Protein AF-A0A8J2KV82-F1 (afdb_monomer_lite)

InterPro domains:
  IPR000734 Triacylglycerol lipase family [PTHR11610] (2-108)
  IPR013818 Lipase [PF00151] (1-108)

Structure (mmCIF, N/CA/C/O backbone):
data_AF-A0A8J2KV82-F1
#
_entry.id   AF-A0A8J2KV82-F1
#
loop_
_atom_site.group_PDB
_atom_site.id
_atom_site.type_symbol
_atom_site.label_atom_id
_atom_site.label_alt_id
_atom_site.label_comp_id
_atom_site.label_asym_id
_atom_site.label_entity_id
_atom_site.label_seq_id
_atom_site.pdbx_PDB_ins_code
_atom_site.Cartn_x
_atom_site.Cartn_y
_atom_site.Cartn_z
_atom_site.occupancy
_atom_site.B_iso_or_equiv
_atom_site.auth_seq_id
_atom_site.auth_comp_id
_atom_site.auth_asym_id
_atom_site.auth_atom_id
_atom_site.pdbx_PDB_model_num
ATOM 1 N N . MET A 1 1 ? -17.514 -10.510 8.728 1.00 88.81 1 MET A N 1
ATOM 2 C CA . MET A 1 1 ? -16.143 -11.052 8.868 1.00 88.81 1 MET A CA 1
ATOM 3 C C . MET A 1 1 ? -15.506 -10.592 10.175 1.00 88.81 1 MET A C 1
ATOM 5 O O . MET A 1 1 ? -15.980 -9.619 10.749 1.00 88.81 1 MET A O 1
ATOM 9 N N . GLY A 1 2 ? -14.481 -11.302 10.666 1.00 98.06 2 GLY A N 1
ATOM 10 C CA . GLY A 1 2 ? -13.738 -10.934 11.881 1.00 98.06 2 GLY A CA 1
ATOM 11 C C . GLY A 1 2 ? -12.662 -9.878 11.619 1.00 98.06 2 GLY A C 1
ATOM 12 O O . GLY A 1 2 ? -12.791 -8.758 12.097 1.00 98.06 2 GLY A O 1
ATOM 13 N N . ARG A 1 3 ? -11.645 -10.224 10.825 1.00 98.50 3 ARG A N 1
ATOM 14 C CA . ARG A 1 3 ? -10.556 -9.331 10.411 1.00 98.50 3 ARG A CA 1
ATOM 15 C C . ARG A 1 3 ? -10.298 -9.475 8.911 1.00 98.50 3 ARG A C 1
ATOM 17 O O . ARG A 1 3 ? -10.397 -10.595 8.411 1.00 98.50 3 ARG A O 1
ATOM 24 N N . ILE A 1 4 ? -9.950 -8.382 8.238 1.00 98.75 4 ILE A N 1
ATOM 25 C CA . ILE A 1 4 ? -9.335 -8.376 6.903 1.00 98.75 4 ILE A CA 1
ATOM 26 C C . ILE A 1 4 ? -8.000 -7.646 7.018 1.00 98.75 4 ILE A C 1
ATOM 28 O O . ILE A 1 4 ? -7.956 -6.577 7.611 1.00 98.75 4 ILE A O 1
ATOM 32 N N . THR A 1 5 ? -6.941 -8.207 6.441 1.00 98.69 5 THR A N 1
ATOM 33 C CA . THR A 1 5 ? -5.656 -7.514 6.325 1.00 98.69 5 THR A CA 1
ATOM 34 C C . THR A 1 5 ? -5.387 -7.238 4.849 1.00 98.69 5 THR A C 1
ATOM 36 O O . THR A 1 5 ? -5.359 -8.173 4.048 1.00 98.69 5 THR A O 1
ATOM 39 N N . GLY A 1 6 ? -5.236 -5.967 4.482 1.00 98.56 6 GLY A N 1
ATOM 40 C CA . GLY A 1 6 ? -4.894 -5.530 3.130 1.00 98.56 6 GLY A CA 1
ATOM 41 C C . GLY A 1 6 ? -3.383 -5.402 2.975 1.00 98.56 6 GLY A C 1
ATOM 42 O O . GLY A 1 6 ? -2.756 -4.604 3.666 1.00 98.56 6 GLY A O 1
ATOM 43 N N . LEU A 1 7 ? -2.791 -6.183 2.074 1.00 98.69 7 LEU A N 1
ATOM 44 C CA . LEU A 1 7 ? -1.360 -6.124 1.775 1.00 98.69 7 LEU A CA 1
ATOM 45 C C . LEU A 1 7 ? -1.176 -5.355 0.470 1.00 98.69 7 LEU A C 1
ATOM 47 O O . LEU A 1 7 ? -1.420 -5.905 -0.598 1.00 98.69 7 LEU A O 1
ATOM 51 N N . ASP A 1 8 ? -0.824 -4.081 0.604 1.00 98.44 8 ASP A N 1
ATOM 52 C CA . ASP A 1 8 ? -0.654 -3.091 -0.459 1.00 98.44 8 ASP A CA 1
ATOM 53 C C . ASP A 1 8 ? -1.795 -3.094 -1.501 1.00 98.44 8 ASP A C 1
ATOM 55 O O . ASP A 1 8 ? -1.580 -3.446 -2.658 1.00 98.44 8 ASP A O 1
ATOM 59 N N . PRO A 1 9 ? -3.046 -2.754 -1.114 1.00 98.25 9 PRO A N 1
ATOM 60 C CA . PRO A 1 9 ? -4.200 -2.805 -2.017 1.00 98.25 9 PRO A CA 1
ATOM 61 C C . PRO A 1 9 ? -3.957 -2.018 -3.308 1.00 98.25 9 PRO A C 1
ATOM 63 O O . PRO A 1 9 ? -3.449 -0.907 -3.249 1.00 98.25 9 PRO A O 1
ATOM 66 N N . ALA A 1 10 ? -4.330 -2.564 -4.466 1.00 96.50 10 ALA A N 1
ATOM 67 C CA . ALA A 1 10 ? -3.970 -1.982 -5.760 1.00 96.50 10 ALA A CA 1
ATOM 68 C C . ALA A 1 10 ? -4.603 -0.596 -6.013 1.00 96.50 10 ALA A C 1
ATOM 70 O O . ALA A 1 10 ? -5.810 -0.431 -5.856 1.00 96.50 10 ALA A O 1
ATOM 71 N N . GLU A 1 11 ? -3.820 0.387 -6.476 1.00 96.25 11 GLU A N 1
ATOM 72 C CA . GLU A 1 11 ? -4.317 1.707 -6.901 1.00 96.25 11 GLU A CA 1
ATOM 73 C C . GLU A 1 11 ? -5.213 1.635 -8.146 1.00 96.25 11 GLU A C 1
ATOM 75 O O . GLU A 1 11 ? -6.318 2.201 -8.117 1.00 96.25 11 GLU A O 1
ATOM 80 N N . PRO A 1 12 ? -4.783 0.985 -9.251 1.00 93.50 12 PRO A N 1
ATOM 81 C CA . PRO A 1 12 ? -5.495 1.072 -10.516 1.00 93.50 12 PRO A CA 1
ATOM 82 C C . PRO A 1 12 ? -6.929 0.568 -10.382 1.00 93.50 12 PRO A C 1
ATOM 84 O O . PRO A 1 12 ? -7.159 -0.564 -9.969 1.00 93.50 12 PRO A O 1
ATOM 87 N N . TYR A 1 13 ? -7.885 1.408 -10.783 1.00 94.44 13 TYR A N 1
ATOM 88 C CA . TYR A 1 13 ? -9.331 1.146 -10.742 1.00 94.44 13 TYR A CA 1
ATOM 89 C C . TYR A 1 13 ? -9.993 1.115 -9.354 1.00 94.44 13 TYR A C 1
ATOM 91 O O . TYR A 1 13 ? -11.212 0.963 -9.306 1.00 94.44 13 TYR A O 1
ATOM 99 N N . PHE A 1 14 ? -9.258 1.312 -8.253 1.00 97.44 14 PHE A N 1
ATOM 100 C CA . PHE A 1 14 ? -9.825 1.279 -6.895 1.00 97.44 14 PHE A CA 1
ATOM 101 C C . PHE A 1 14 ? -9.608 2.566 -6.103 1.00 97.44 14 PHE A C 1
ATOM 103 O O . PHE A 1 14 ? -10.497 2.971 -5.349 1.00 97.44 14 PHE A O 1
ATOM 110 N N . GLN A 1 15 ? -8.463 3.234 -6.261 1.00 96.56 15 GLN A N 1
ATOM 111 C CA . GLN A 1 15 ? -8.184 4.442 -5.491 1.00 96.56 15 GLN A CA 1
ATOM 112 C C . GLN A 1 15 ? -9.221 5.536 -5.770 1.00 96.56 15 GLN A C 1
ATOM 114 O O . GLN A 1 15 ? -9.572 5.814 -6.916 1.00 96.56 15 GLN A O 1
ATOM 119 N N . TYR A 1 16 ? -9.722 6.145 -4.697 1.00 96.06 16 TYR A N 1
ATOM 120 C CA . TYR A 1 16 ? -10.786 7.150 -4.682 1.00 96.06 16 TYR A CA 1
ATOM 121 C C . TYR A 1 16 ? -12.133 6.694 -5.260 1.00 96.06 16 TYR A C 1
ATOM 123 O O . TYR A 1 16 ? -13.039 7.514 -5.423 1.00 96.06 16 TYR A O 1
ATOM 131 N N . MET A 1 17 ? -12.310 5.394 -5.511 1.00 97.81 17 MET A N 1
ATOM 132 C CA . MET A 1 17 ? -13.612 4.836 -5.860 1.00 97.81 17 MET A CA 1
ATOM 133 C C . MET A 1 17 ? -14.518 4.745 -4.622 1.00 97.81 17 MET A C 1
ATOM 135 O O . MET A 1 17 ? -14.029 4.717 -3.482 1.00 97.81 17 MET A O 1
ATOM 139 N N . PRO A 1 18 ? -15.850 4.703 -4.823 1.00 97.94 18 PRO A N 1
ATOM 140 C CA . PRO A 1 18 ? -16.803 4.504 -3.737 1.00 97.94 18 PRO A CA 1
ATOM 141 C C . PRO A 1 18 ? -16.489 3.257 -2.903 1.00 97.94 18 PRO A C 1
ATOM 143 O O . PRO A 1 18 ? -16.015 2.260 -3.438 1.00 97.94 18 PRO A O 1
ATOM 146 N N . GLU A 1 19 ? -16.826 3.294 -1.614 1.00 96.88 19 GLU A N 1
ATOM 147 C CA . GLU A 1 19 ? -16.514 2.235 -0.636 1.00 96.88 19 GLU A CA 1
ATOM 148 C C . GLU A 1 19 ? -16.962 0.843 -1.102 1.00 96.88 19 GLU A C 1
ATOM 150 O O . GLU A 1 19 ? -16.212 -0.107 -0.987 1.00 96.88 19 GLU A O 1
ATOM 155 N N . HIS A 1 20 ? -18.119 0.727 -1.761 1.00 96.44 20 HIS A N 1
ATOM 156 C CA . HIS A 1 20 ? -18.622 -0.555 -2.274 1.00 96.44 20 HIS A CA 1
ATOM 157 C C . HIS A 1 20 ? -17.813 -1.173 -3.438 1.00 96.44 20 HIS A C 1
ATOM 159 O O . HIS A 1 20 ? -18.153 -2.264 -3.895 1.00 96.44 20 HIS A O 1
ATOM 165 N N . VAL A 1 21 ? -16.810 -0.471 -3.976 1.00 97.94 21 VAL A N 1
ATOM 166 C CA . VAL A 1 21 ? -15.961 -0.921 -5.098 1.00 97.94 21 VAL A CA 1
ATOM 167 C C . VAL A 1 21 ? -14.580 -1.375 -4.622 1.00 97.94 21 VAL A C 1
ATOM 169 O O . VAL A 1 21 ? -13.906 -2.117 -5.333 1.00 97.94 21 VAL A O 1
ATOM 172 N N . ARG A 1 22 ? -14.142 -0.943 -3.438 1.00 98.00 22 ARG A N 1
ATOM 173 C CA . ARG A 1 22 ? -12.783 -1.146 -2.920 1.00 98.00 22 ARG A CA 1
ATOM 174 C C . ARG A 1 22 ? -12.823 -1.732 -1.514 1.00 98.00 22 ARG A C 1
ATOM 176 O O . ARG A 1 22 ? -13.875 -1.778 -0.898 1.00 98.00 22 ARG A O 1
ATOM 183 N N . LEU A 1 23 ? -11.660 -2.126 -1.004 1.00 98.38 23 LEU A N 1
ATOM 184 C CA . LEU A 1 23 ? -11.522 -2.425 0.417 1.00 98.38 23 LEU A CA 1
ATOM 185 C C . LEU A 1 23 ? -11.818 -1.166 1.243 1.00 98.38 23 LEU A C 1
ATOM 187 O O . LEU A 1 23 ? -11.386 -0.063 0.884 1.00 98.38 23 LEU A O 1
ATOM 191 N N . ASP A 1 24 ? -12.562 -1.339 2.327 1.00 98.25 24 ASP A N 1
ATOM 192 C CA . ASP A 1 24 ? -12.985 -0.270 3.223 1.00 98.25 24 ASP A CA 1
ATOM 193 C C . ASP A 1 24 ? -13.145 -0.776 4.675 1.00 98.25 24 ASP A C 1
ATOM 195 O O . ASP A 1 24 ? -13.392 -1.970 4.885 1.00 98.25 24 ASP A O 1
ATOM 199 N N . PRO A 1 25 ? -13.058 0.087 5.713 1.00 98.44 25 PRO A N 1
ATOM 200 C CA . PRO A 1 25 ? -13.225 -0.350 7.099 1.00 98.44 25 PRO A CA 1
ATOM 201 C C . PRO A 1 25 ? -14.565 -1.045 7.370 1.00 98.44 25 PRO A C 1
ATOM 203 O O . PRO A 1 25 ? -14.654 -1.869 8.276 1.00 98.44 25 PRO A O 1
ATOM 206 N N . THR A 1 26 ? -15.608 -0.772 6.585 1.00 98.12 26 THR A N 1
ATOM 207 C CA . THR A 1 26 ? -16.924 -1.404 6.757 1.00 98.12 26 THR A CA 1
ATOM 208 C C . THR A 1 26 ? -16.968 -2.903 6.406 1.00 98.12 26 THR A C 1
ATOM 210 O O . THR A 1 26 ? -17.894 -3.598 6.837 1.00 98.12 26 THR A O 1
ATOM 213 N N . ASP A 1 27 ? -15.954 -3.447 5.721 1.00 98.44 27 ASP A N 1
ATOM 214 C CA . ASP A 1 27 ? -15.934 -4.838 5.238 1.00 98.44 27 ASP A CA 1
ATOM 215 C C . ASP A 1 27 ? -15.713 -5.893 6.346 1.00 98.44 27 ASP A C 1
ATOM 217 O O . ASP A 1 27 ? -16.065 -7.075 6.202 1.00 98.44 27 ASP A O 1
ATOM 221 N N . ALA A 1 28 ? -15.158 -5.501 7.498 1.00 98.69 28 ALA A N 1
ATOM 222 C CA . ALA A 1 28 ? -14.944 -6.390 8.642 1.00 98.69 28 ALA A CA 1
ATOM 223 C C . ALA A 1 28 ? -14.980 -5.651 9.985 1.00 98.69 28 ALA A C 1
ATOM 225 O O . ALA A 1 28 ? -14.935 -4.432 10.046 1.00 98.69 28 ALA A O 1
ATOM 226 N N . LYS A 1 29 ? -15.025 -6.396 11.102 1.00 98.75 29 LYS A N 1
ATOM 227 C CA . LYS A 1 29 ? -14.954 -5.781 12.445 1.00 98.75 29 LYS A CA 1
ATOM 228 C C . LYS A 1 29 ? -13.619 -5.077 12.710 1.00 98.75 29 LYS A C 1
ATOM 230 O O . LYS A 1 29 ? -13.547 -4.244 13.605 1.00 98.75 29 LYS A O 1
ATOM 235 N N . PHE A 1 30 ? -12.571 -5.476 11.997 1.00 98.81 30 PHE A N 1
ATOM 236 C CA . PHE A 1 30 ? -11.263 -4.846 12.026 1.00 98.81 30 PHE A CA 1
ATOM 237 C C . PHE A 1 30 ? -10.599 -5.024 10.660 1.00 98.81 30 PHE A C 1
ATOM 239 O O . PHE A 1 30 ? -10.644 -6.113 10.087 1.00 98.81 30 PHE A O 1
ATOM 246 N N . VAL A 1 31 ? -10.012 -3.953 10.143 1.00 98.88 31 VAL A N 1
ATOM 247 C CA . VAL A 1 31 ? -9.350 -3.910 8.839 1.00 98.88 31 VAL A CA 1
ATOM 248 C C . VAL A 1 31 ? -8.019 -3.214 9.050 1.00 98.88 31 VAL A C 1
ATOM 250 O O . VAL A 1 31 ? -8.010 -2.067 9.492 1.00 98.88 31 VAL A O 1
ATOM 253 N N . ASP A 1 32 ? -6.921 -3.907 8.791 1.00 98.75 32 ASP A N 1
ATOM 254 C CA . ASP A 1 32 ? -5.565 -3.380 8.904 1.00 98.75 32 ASP A CA 1
ATOM 255 C C . ASP A 1 32 ? -4.851 -3.434 7.552 1.00 98.75 32 ASP A C 1
ATOM 257 O O . ASP A 1 32 ? -4.926 -4.438 6.850 1.00 98.75 32 ASP A O 1
ATOM 261 N N . ILE A 1 33 ? -4.188 -2.347 7.163 1.00 98.88 33 ILE A N 1
ATOM 262 C CA . ILE A 1 33 ? -3.585 -2.202 5.832 1.00 98.88 33 ILE A CA 1
ATOM 263 C C . ILE A 1 33 ? -2.090 -1.946 5.958 1.00 98.88 33 ILE A C 1
ATOM 265 O O . ILE A 1 33 ? -1.662 -1.177 6.815 1.00 98.88 33 ILE A O 1
ATOM 269 N N . ILE A 1 34 ? -1.291 -2.559 5.089 1.00 98.88 34 ILE A N 1
ATOM 270 C CA . ILE A 1 34 ? 0.136 -2.268 4.942 1.00 98.88 34 ILE A CA 1
ATOM 271 C C . ILE A 1 34 ? 0.350 -1.681 3.549 1.00 98.88 34 ILE A C 1
ATOM 273 O O . ILE A 1 34 ? 0.177 -2.393 2.567 1.00 98.88 34 ILE A O 1
ATOM 277 N N . HIS A 1 35 ? 0.733 -0.410 3.470 1.00 98.69 35 HIS A N 1
ATOM 278 C CA . HIS A 1 35 ? 1.055 0.285 2.224 1.00 98.69 35 HIS A CA 1
ATOM 279 C C . HIS A 1 35 ? 2.564 0.267 2.007 1.00 98.69 35 HIS A C 1
ATOM 281 O O . HIS A 1 35 ? 3.313 0.721 2.873 1.00 98.69 35 HIS A O 1
ATOM 287 N N . THR A 1 36 ? 3.026 -0.239 0.869 1.00 98.19 36 THR A N 1
ATOM 288 C CA . THR A 1 36 ? 4.455 -0.323 0.544 1.00 98.19 36 THR A CA 1
ATOM 289 C C . THR A 1 36 ? 4.817 0.240 -0.823 1.00 98.19 36 THR A C 1
ATOM 291 O O . THR A 1 36 ? 5.989 0.578 -1.002 1.00 98.19 36 THR A O 1
ATOM 294 N N . ASP A 1 37 ? 3.851 0.414 -1.732 1.00 96.69 37 ASP A N 1
ATOM 295 C CA . ASP A 1 37 ? 4.067 0.927 -3.093 1.00 96.69 37 ASP A CA 1
ATOM 296 C C . ASP A 1 37 ? 3.086 2.043 -3.500 1.00 96.69 37 ASP A C 1
ATOM 298 O O . A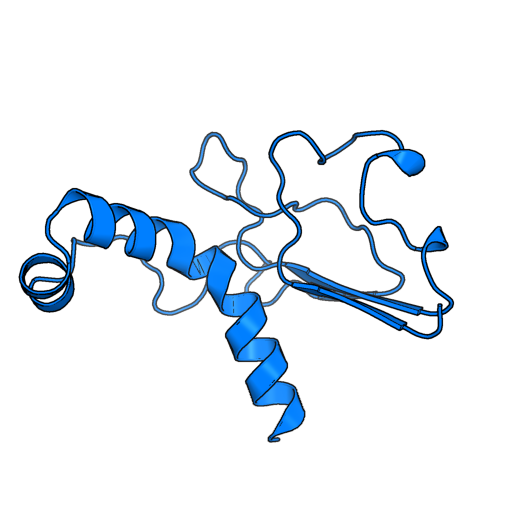SP A 1 37 ? 2.635 2.132 -4.640 1.00 96.69 37 ASP A O 1
ATOM 302 N N . GLY A 1 38 ? 2.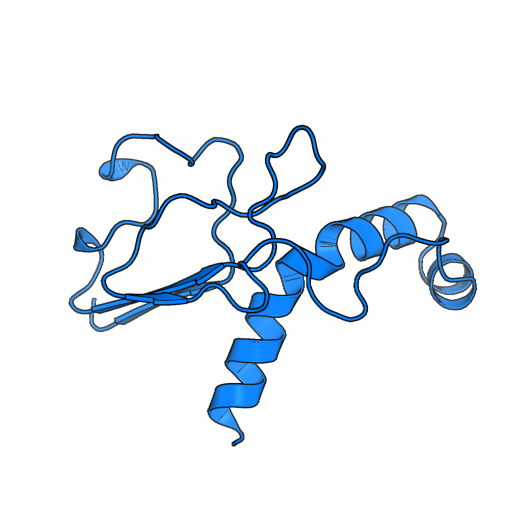765 2.934 -2.560 1.00 95.50 38 GLY A N 1
ATOM 303 C CA . GLY A 1 38 ? 1.838 4.061 -2.715 1.00 95.50 38 GLY A CA 1
ATOM 304 C C . GLY A 1 38 ? 2.378 5.258 -3.509 1.00 95.50 38 GLY A C 1
ATOM 305 O O . GLY A 1 38 ? 1.963 6.402 -3.286 1.00 95.50 38 GLY A O 1
ATOM 306 N N . ARG A 1 39 ? 3.352 5.052 -4.406 1.00 91.06 39 ARG A N 1
ATOM 307 C CA . ARG A 1 39 ? 3.627 6.042 -5.461 1.00 91.06 39 ARG A CA 1
ATOM 308 C C . ARG A 1 39 ? 2.433 6.051 -6.416 1.00 91.06 39 ARG A C 1
ATOM 310 O O . ARG A 1 39 ? 1.750 5.053 -6.561 1.00 91.06 39 ARG A O 1
ATOM 317 N N . THR A 1 40 ? 2.189 7.165 -7.101 1.00 82.25 40 THR A N 1
ATOM 318 C CA . THR A 1 40 ? 1.136 7.176 -8.130 1.00 82.25 40 THR A CA 1
ATOM 319 C C . THR A 1 40 ? 1.455 6.148 -9.214 1.00 82.25 40 THR A C 1
ATOM 321 O O . THR A 1 40 ? 2.622 6.030 -9.591 1.00 82.25 40 THR A O 1
ATOM 324 N N . PHE A 1 41 ? 0.444 5.542 -9.825 1.00 76.44 41 PHE A N 1
ATOM 325 C CA . PHE A 1 41 ? 0.597 4.614 -10.947 1.00 76.44 41 PHE A CA 1
ATOM 326 C C . PHE A 1 41 ? 1.424 5.182 -12.111 1.00 76.44 41 PHE A C 1
ATOM 328 O O . PHE A 1 41 ? 2.221 4.477 -12.7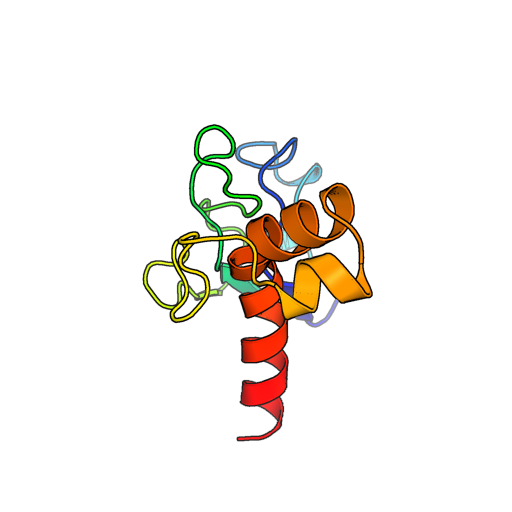25 1.00 76.44 41 PHE A O 1
ATOM 335 N N . LEU A 1 42 ? 1.328 6.493 -12.368 1.00 77.25 42 LEU A N 1
ATOM 336 C CA . LEU A 1 42 ? 2.164 7.193 -13.361 1.00 77.25 42 LEU A CA 1
ATOM 337 C C . LEU A 1 42 ? 3.669 7.175 -13.031 1.00 77.25 42 LEU A C 1
ATOM 339 O O . LEU A 1 42 ? 4.499 7.350 -13.918 1.00 77.25 42 LEU A O 1
ATOM 343 N N . LEU A 1 43 ? 4.010 6.975 -11.760 1.00 80.25 43 LEU A N 1
ATOM 344 C CA . LEU A 1 43 ? 5.360 6.827 -11.218 1.00 80.25 43 LEU A CA 1
ATOM 345 C C . LEU A 1 43 ? 5.652 5.368 -10.830 1.00 80.25 43 LEU A C 1
ATOM 347 O O . LEU A 1 43 ? 6.498 5.125 -9.972 1.00 80.25 43 LEU A O 1
ATOM 351 N N . LEU A 1 44 ? 4.963 4.419 -11.477 1.00 82.25 44 LEU A N 1
ATOM 352 C CA . LEU A 1 44 ? 5.155 2.972 -11.349 1.00 82.25 44 LEU A CA 1
ATOM 353 C C . LEU A 1 44 ? 4.805 2.377 -9.977 1.00 82.25 44 LEU A C 1
ATOM 355 O O . LEU A 1 44 ? 5.193 1.244 -9.719 1.00 82.25 44 LEU A O 1
ATOM 359 N N . GLY A 1 45 ? 4.067 3.099 -9.129 1.00 87.69 45 GLY A N 1
ATOM 360 C CA . GLY A 1 45 ? 3.485 2.502 -7.927 1.00 87.69 45 GLY A CA 1
ATOM 361 C C . GLY A 1 45 ? 2.244 1.679 -8.258 1.00 87.69 45 GLY A C 1
ATOM 362 O O . GLY A 1 45 ? 1.443 2.052 -9.117 1.00 87.69 45 GLY A O 1
ATOM 363 N N . LEU A 1 46 ? 2.093 0.530 -7.614 1.00 93.19 46 LEU A N 1
ATOM 364 C CA . LEU A 1 46 ? 0.958 -0.368 -7.807 1.00 93.19 46 LEU A CA 1
ATOM 365 C C . LEU A 1 46 ? -0.065 -0.268 -6.675 1.00 93.19 46 LEU A C 1
ATOM 367 O O . LEU A 1 46 ? -1.226 -0.614 -6.897 1.00 93.19 46 LEU A O 1
ATOM 371 N N . GLY A 1 47 ? 0.340 0.201 -5.494 1.00 96.56 47 GLY A N 1
ATOM 372 C CA . GLY A 1 47 ? -0.483 0.273 -4.290 1.00 96.56 47 GLY A CA 1
ATOM 373 C C . GLY A 1 47 ? -1.213 1.608 -4.121 1.00 96.56 47 GLY A C 1
ATOM 374 O O . GLY A 1 47 ? -0.746 2.666 -4.531 1.00 96.56 47 GLY A O 1
ATOM 375 N N . MET A 1 48 ? -2.376 1.579 -3.477 1.00 97.44 48 MET A N 1
ATOM 376 C CA . MET A 1 48 ? -3.095 2.764 -3.014 1.00 97.44 48 MET A CA 1
ATOM 377 C C . MET A 1 48 ? -2.276 3.474 -1.933 1.00 97.44 48 MET A C 1
ATOM 379 O O . MET A 1 48 ? -1.719 2.826 -1.054 1.00 97.44 48 MET A O 1
ATOM 383 N N . ILE A 1 49 ? -2.283 4.808 -1.929 1.00 97.25 49 ILE A N 1
ATOM 384 C CA . ILE A 1 49 ? -1.817 5.627 -0.793 1.00 97.25 49 ILE A CA 1
ATOM 385 C C . ILE A 1 49 ? -2.986 6.135 0.059 1.00 97.25 49 ILE A C 1
ATOM 387 O O . ILE A 1 49 ? -2.795 6.626 1.168 1.00 97.25 49 ILE A O 1
ATOM 391 N N . GLN A 1 50 ? -4.210 6.054 -0.471 1.00 97.69 50 GLN A N 1
ATOM 392 C CA . GLN A 1 50 ? -5.420 6.373 0.273 1.00 97.69 50 GLN A CA 1
ATOM 393 C C . GLN A 1 50 ? -5.602 5.389 1.448 1.00 97.69 50 GLN A C 1
ATOM 395 O O . GLN A 1 50 ? -5.630 4.181 1.201 1.00 97.69 50 GLN A O 1
ATOM 400 N N . PRO A 1 51 ? -5.847 5.884 2.679 1.00 98.19 51 PRO A N 1
ATOM 401 C CA . PRO A 1 51 ? -6.233 5.035 3.800 1.00 98.19 51 PRO A CA 1
ATOM 402 C C . PRO A 1 51 ? -7.538 4.286 3.512 1.00 98.19 51 PRO A C 1
ATOM 404 O O . PRO A 1 51 ? -8.519 4.886 3.057 1.00 98.19 51 PRO A O 1
ATOM 407 N N . CYS A 1 52 ? -7.560 2.987 3.792 1.00 98.31 52 CYS A N 1
ATOM 408 C CA . CYS A 1 52 ? -8.730 2.130 3.595 1.00 98.31 52 CYS A CA 1
ATOM 409 C C . CYS A 1 52 ? -8.951 1.113 4.728 1.00 98.31 52 CYS A C 1
ATOM 411 O O . CYS A 1 52 ? -9.803 0.232 4.606 1.00 98.31 52 CYS A O 1
ATOM 413 N N . GLY A 1 53 ? -8.222 1.247 5.839 1.00 98.50 53 GLY A N 1
ATOM 414 C CA . GLY A 1 53 ? -8.372 0.435 7.039 1.00 98.50 53 GLY A CA 1
ATOM 415 C C . GLY A 1 53 ? -8.924 1.193 8.243 1.00 98.50 53 GLY A C 1
ATOM 416 O O . GLY A 1 53 ? -9.125 2.405 8.248 1.00 98.50 53 GLY A O 1
ATOM 417 N N . HIS A 1 54 ? -9.181 0.436 9.307 1.00 98.81 54 HIS A N 1
ATOM 418 C CA . HIS A 1 54 ? -9.265 1.003 10.651 1.00 98.81 54 HIS A CA 1
ATOM 419 C C . HIS A 1 54 ? -7.879 1.452 11.134 1.00 98.81 54 HIS A C 1
ATOM 421 O O . HIS A 1 54 ? -7.773 2.369 11.947 1.00 98.81 54 HIS A O 1
ATOM 427 N N . VAL A 1 55 ? -6.832 0.762 10.667 1.00 98.62 55 VAL A N 1
ATOM 428 C CA . VAL A 1 55 ? -5.424 1.081 10.898 1.00 98.62 55 VAL A CA 1
ATOM 429 C C . VAL A 1 55 ? -4.670 0.905 9.586 1.00 98.62 55 VAL A C 1
ATOM 431 O O . VAL A 1 55 ? -4.758 -0.150 8.961 1.00 98.62 55 VAL A O 1
ATOM 434 N N . ASP A 1 56 ? -3.890 1.911 9.208 1.00 98.81 56 ASP A N 1
ATOM 435 C CA . ASP A 1 56 ? -3.100 1.915 7.981 1.00 98.81 56 ASP A CA 1
ATOM 436 C C . ASP A 1 56 ? -1.628 2.155 8.342 1.00 98.81 56 ASP A C 1
ATOM 438 O O . ASP A 1 56 ? -1.268 3.165 8.955 1.00 98.81 56 ASP A O 1
ATOM 442 N N . PHE A 1 57 ? -0.775 1.197 7.994 1.00 98.69 57 PHE A N 1
ATOM 443 C CA . PHE A 1 57 ? 0.663 1.234 8.217 1.00 98.69 57 PHE A CA 1
ATOM 444 C C . PHE A 1 57 ? 1.373 1.666 6.937 1.00 98.69 57 PHE A C 1
ATOM 446 O O . PHE A 1 57 ? 1.125 1.113 5.868 1.00 98.69 57 PHE A O 1
ATOM 453 N N . TYR A 1 58 ? 2.320 2.594 7.070 1.00 98.62 58 TYR A N 1
ATOM 454 C CA . TYR A 1 58 ? 3.126 3.111 5.960 1.00 98.62 58 TYR A CA 1
ATOM 455 C C . TYR A 1 58 ? 4.623 2.923 6.255 1.00 98.62 58 TYR A C 1
ATOM 457 O O . TYR A 1 58 ? 5.316 3.900 6.559 1.00 98.62 58 TYR A O 1
ATOM 465 N N . PRO A 1 59 ? 5.154 1.683 6.239 1.00 98.12 59 PRO A N 1
ATOM 466 C CA . PRO A 1 59 ? 6.589 1.461 6.384 1.00 98.12 59 PRO A CA 1
ATOM 467 C C . PRO A 1 59 ? 7.366 2.247 5.327 1.00 98.12 59 PRO A C 1
ATOM 469 O O . PRO A 1 59 ? 7.036 2.185 4.141 1.00 98.12 59 PRO A O 1
ATOM 472 N N . ASN A 1 60 ? 8.401 2.976 5.753 1.00 97.19 60 ASN A N 1
ATOM 473 C CA . ASN A 1 60 ? 9.244 3.780 4.858 1.00 97.19 60 ASN A CA 1
ATOM 474 C C . ASN A 1 60 ? 8.407 4.734 3.976 1.00 97.19 60 ASN A C 1
ATOM 476 O O . ASN A 1 60 ? 8.500 4.730 2.749 1.00 97.19 60 ASN A O 1
ATOM 480 N N . ASP A 1 61 ? 7.501 5.483 4.612 1.00 97.00 61 ASP A N 1
ATOM 481 C CA . ASP A 1 61 ? 6.524 6.387 3.981 1.00 97.00 61 ASP A CA 1
ATOM 482 C C . ASP A 1 61 ? 5.528 5.710 3.017 1.00 97.00 61 ASP A C 1
ATOM 484 O O . ASP A 1 61 ? 4.774 6.389 2.316 1.00 97.00 61 ASP A O 1
ATOM 488 N N . GLY A 1 62 ? 5.507 4.375 2.988 1.00 96.81 62 GLY A N 1
ATOM 489 C CA . GLY A 1 62 ? 4.593 3.550 2.204 1.00 96.81 62 GLY A CA 1
ATOM 490 C C . GLY A 1 62 ? 4.791 3.632 0.694 1.00 96.81 62 GLY A C 1
ATOM 491 O O . GLY A 1 62 ? 3.850 3.371 -0.045 1.00 96.81 62 GLY A O 1
ATOM 492 N N . LYS A 1 63 ? 5.982 4.030 0.227 1.00 94.25 63 LYS A N 1
ATOM 493 C CA . LYS A 1 63 ? 6.266 4.280 -1.201 1.00 94.25 63 LYS A CA 1
ATOM 494 C C . LYS A 1 63 ? 7.502 3.565 -1.721 1.00 94.25 63 LYS A C 1
ATOM 496 O O . LYS A 1 63 ? 7.490 3.044 -2.829 1.00 94.25 63 LYS A O 1
ATOM 501 N N . GLU A 1 64 ? 8.592 3.628 -0.964 1.00 92.81 64 GLU A N 1
ATOM 502 C CA . GLU A 1 64 ? 9.900 3.139 -1.386 1.00 92.81 64 GLU A CA 1
ATOM 503 C C . GLU A 1 64 ? 10.485 2.278 -0.290 1.00 92.81 64 GLU A C 1
ATOM 505 O O . GLU A 1 64 ? 10.782 2.748 0.807 1.00 92.81 64 GLU A O 1
ATOM 510 N N . GLN A 1 65 ? 10.637 0.998 -0.594 1.00 94.75 65 GLN A N 1
ATOM 511 C CA . GLN A 1 65 ? 11.096 0.025 0.371 1.00 94.75 65 GLN A CA 1
ATOM 512 C C . GLN A 1 65 ? 12.597 -0.204 0.201 1.00 94.75 65 GLN A C 1
ATOM 514 O O . GLN A 1 65 ? 13.070 -0.374 -0.929 1.00 94.75 65 GLN A O 1
ATOM 519 N N . PRO A 1 66 ? 13.361 -0.261 1.307 1.00 93.31 66 PRO A N 1
ATOM 520 C CA . PRO A 1 66 ? 14.791 -0.534 1.252 1.00 93.31 66 PRO A CA 1
ATOM 521 C C . PRO A 1 66 ? 15.083 -1.790 0.428 1.00 93.31 66 PRO A C 1
ATOM 523 O O . PRO A 1 66 ? 14.434 -2.819 0.621 1.00 93.31 66 PRO A O 1
ATOM 526 N N . GLY A 1 67 ? 16.038 -1.719 -0.501 1.00 88.81 67 GLY A N 1
ATOM 527 C CA . GLY A 1 67 ? 16.410 -2.841 -1.373 1.00 88.81 67 GLY A CA 1
ATOM 528 C C . GLY A 1 67 ? 15.519 -3.061 -2.605 1.00 88.81 67 GLY A C 1
ATOM 529 O O . GLY A 1 67 ? 15.761 -4.018 -3.333 1.00 88.81 67 GLY A O 1
ATOM 530 N N . CYS A 1 68 ? 14.532 -2.194 -2.860 1.00 88.31 68 CYS A N 1
ATOM 531 C CA . CYS A 1 68 ? 13.737 -2.165 -4.099 1.00 88.31 68 CYS A CA 1
ATOM 532 C C . CYS A 1 68 ? 14.143 -1.020 -5.051 1.00 88.31 68 CYS A C 1
ATOM 534 O O . CYS A 1 68 ? 13.377 -0.610 -5.922 1.00 88.31 68 CYS A O 1
ATOM 536 N N . GLU A 1 69 ? 15.346 -0.472 -4.879 1.00 78.88 69 GLU A N 1
ATOM 537 C CA . GLU A 1 69 ? 15.883 0.605 -5.711 1.00 78.88 69 GLU A CA 1
ATOM 538 C C . GLU A 1 69 ? 16.115 0.105 -7.148 1.00 78.88 69 GLU A C 1
ATOM 540 O O . GLU A 1 69 ? 16.958 -0.760 -7.400 1.00 78.88 69 GLU A O 1
ATOM 545 N N . ILE A 1 70 ? 15.365 0.660 -8.107 1.00 66.81 70 ILE A N 1
ATOM 546 C CA . ILE A 1 70 ? 15.485 0.341 -9.536 1.00 66.81 70 ILE A CA 1
ATOM 547 C C . ILE A 1 70 ? 16.789 0.955 -10.053 1.00 66.81 70 ILE A C 1
ATOM 549 O O . ILE A 1 70 ? 16.821 2.106 -10.483 1.00 66.81 70 ILE A O 1
ATOM 553 N N . THR A 1 71 ? 17.880 0.200 -9.971 1.00 63.56 71 THR A N 1
ATOM 554 C CA . THR A 1 71 ? 19.202 0.650 -10.425 1.00 63.56 71 THR A CA 1
ATOM 555 C C . THR A 1 71 ? 19.585 -0.023 -11.736 1.00 63.56 71 THR A C 1
ATOM 557 O O . THR A 1 71 ? 19.878 0.675 -12.699 1.00 63.56 71 THR A O 1
ATOM 560 N N . GLU A 1 72 ? 19.468 -1.350 -11.825 1.00 65.69 72 GLU A N 1
ATOM 561 C CA . GLU A 1 72 ? 19.631 -2.154 -13.044 1.00 65.69 72 GLU A CA 1
ATOM 562 C C . GLU A 1 72 ? 18.822 -3.457 -12.906 1.00 65.69 72 GLU A C 1
ATOM 564 O O . GLU A 1 72 ? 18.497 -3.867 -11.790 1.00 65.69 72 GLU A O 1
ATOM 569 N N . ILE A 1 73 ? 18.500 -4.137 -14.015 1.00 67.25 73 ILE A N 1
ATOM 570 C CA . ILE A 1 73 ? 17.928 -5.491 -13.929 1.00 67.25 73 ILE A CA 1
ATOM 571 C C . ILE A 1 73 ? 19.035 -6.424 -13.431 1.00 67.25 73 ILE A C 1
ATOM 573 O O . ILE A 1 73 ? 20.046 -6.572 -14.125 1.00 67.25 73 ILE A O 1
ATOM 577 N N . PRO A 1 74 ? 18.870 -7.090 -12.276 1.00 69.62 74 PRO A N 1
ATOM 578 C CA . PRO A 1 74 ? 19.905 -7.973 -11.768 1.00 69.62 74 PRO A CA 1
ATOM 579 C C . PRO A 1 74 ? 20.185 -9.104 -12.770 1.00 69.62 74 PRO A C 1
ATOM 581 O O . PRO A 1 74 ? 19.265 -9.788 -13.224 1.00 69.62 74 PRO A O 1
ATOM 584 N N . MET A 1 75 ? 21.456 -9.327 -13.128 1.00 70.81 75 MET A N 1
ATOM 585 C CA . MET A 1 75 ? 21.847 -10.320 -14.147 1.00 70.81 75 MET A CA 1
ATOM 586 C C . MET A 1 75 ? 21.401 -11.749 -13.805 1.00 70.81 75 MET A C 1
ATOM 588 O O . MET A 1 75 ? 21.121 -12.552 -14.693 1.00 70.81 75 MET A O 1
ATOM 592 N N . ASN A 1 76 ? 21.311 -12.074 -12.516 1.00 72.56 76 ASN A N 1
ATOM 593 C CA . ASN A 1 76 ? 20.746 -13.332 -12.031 1.00 72.56 76 ASN A CA 1
ATOM 594 C C . ASN A 1 76 ? 19.245 -13.446 -12.338 1.00 72.56 76 ASN A C 1
ATOM 596 O O . ASN A 1 76 ? 18.797 -14.522 -12.730 1.00 72.56 76 ASN A O 1
ATOM 600 N N . LEU A 1 77 ? 18.486 -12.358 -12.200 1.00 70.44 77 LEU A N 1
ATOM 601 C CA . LEU A 1 77 ? 17.064 -12.295 -12.541 1.00 70.44 77 LEU A CA 1
ATOM 602 C C . LEU A 1 77 ? 16.875 -12.418 -14.059 1.00 70.44 77 LEU A C 1
ATOM 604 O O . LEU A 1 77 ? 16.091 -13.241 -14.524 1.00 70.44 77 LEU A O 1
ATOM 608 N N . LEU A 1 78 ? 17.691 -11.693 -14.830 1.00 77.00 78 LEU A N 1
ATOM 609 C CA . LEU A 1 78 ? 17.699 -11.746 -16.291 1.00 77.00 78 LEU A CA 1
ATOM 610 C C . LEU A 1 78 ? 17.992 -13.158 -16.829 1.00 77.00 78 LEU A C 1
ATOM 612 O O . LEU A 1 78 ? 17.309 -13.620 -17.740 1.00 77.00 78 LEU A O 1
ATOM 616 N N . HIS A 1 79 ? 18.984 -13.859 -16.269 1.00 76.38 79 HIS A N 1
ATOM 617 C CA . HIS A 1 79 ? 19.318 -15.229 -16.679 1.00 76.38 79 HIS A CA 1
ATOM 618 C C . HIS A 1 79 ? 18.269 -16.270 -16.273 1.00 76.38 79 HIS A C 1
ATOM 620 O O . HIS A 1 79 ? 18.160 -17.295 -16.940 1.00 76.38 79 HIS A O 1
ATOM 626 N N . SER A 1 80 ? 17.536 -16.044 -15.181 1.00 76.38 80 SER A N 1
ATOM 627 C CA . SER A 1 80 ? 16.565 -17.013 -14.659 1.00 76.38 80 SER A CA 1
ATOM 628 C C . SER A 1 80 ? 15.170 -16.857 -15.262 1.00 76.38 80 SER A C 1
ATOM 630 O O . SER A 1 80 ? 14.515 -17.867 -15.500 1.00 76.38 80 SER A O 1
ATOM 632 N N . HIS A 1 81 ? 14.740 -15.626 -15.544 1.00 75.19 81 HIS A N 1
ATOM 633 C CA . HIS A 1 81 ? 13.364 -15.320 -15.953 1.00 75.19 81 HIS A CA 1
ATOM 634 C C . HIS A 1 81 ? 13.272 -14.644 -17.335 1.00 75.19 81 HIS A C 1
ATOM 636 O O . HIS A 1 81 ? 12.186 -14.432 -17.860 1.00 75.19 81 HIS A O 1
ATOM 642 N N . GLY A 1 82 ? 14.401 -14.313 -17.973 1.00 79.62 82 GLY A N 1
ATOM 643 C CA . GLY A 1 82 ? 14.395 -13.483 -19.178 1.00 79.62 82 GLY A CA 1
ATOM 644 C C . GLY A 1 82 ? 14.075 -12.015 -18.866 1.00 79.62 82 GLY A C 1
ATOM 645 O O . GLY A 1 82 ? 13.790 -11.639 -17.732 1.00 79.62 82 GLY A O 1
ATOM 646 N N . TYR A 1 83 ? 14.178 -11.149 -19.876 1.00 76.62 83 TYR A N 1
ATOM 647 C CA . TYR A 1 83 ? 14.135 -9.693 -19.677 1.00 76.62 83 TYR A CA 1
ATOM 648 C C . TYR A 1 83 ? 12.768 -9.185 -19.198 1.00 76.62 83 TYR A C 1
ATOM 650 O O . TYR A 1 83 ? 12.703 -8.424 -18.237 1.00 76.62 83 TYR A O 1
ATOM 658 N N . GLU A 1 84 ? 11.681 -9.635 -19.831 1.00 76.75 84 GLU A N 1
ATOM 659 C CA . GLU A 1 84 ? 10.326 -9.151 -19.529 1.00 76.75 84 GLU A CA 1
ATOM 660 C C . GLU A 1 84 ? 9.884 -9.496 -18.103 1.00 76.75 84 GLU A C 1
ATOM 662 O O . GLU A 1 84 ? 9.323 -8.665 -17.392 1.00 76.75 84 GLU A O 1
ATOM 667 N N . GLU A 1 85 ? 10.157 -10.717 -17.658 1.00 76.69 85 GLU A N 1
ATOM 668 C CA . GLU A 1 85 ? 9.702 -11.205 -16.360 1.00 76.69 85 GLU A CA 1
ATOM 669 C C . GLU A 1 85 ? 10.591 -10.675 -15.226 1.00 76.69 85 GLU A C 1
ATOM 671 O O . GLU A 1 85 ? 10.079 -10.252 -14.191 1.00 76.69 85 GLU A O 1
ATOM 676 N N . ALA A 1 86 ? 11.895 -10.515 -15.479 1.00 73.56 86 ALA A N 1
ATOM 677 C CA . ALA A 1 86 ? 12.797 -9.803 -14.578 1.00 73.56 86 ALA A CA 1
ATOM 678 C C . ALA A 1 86 ? 12.412 -8.320 -14.397 1.00 73.56 86 ALA A C 1
ATOM 680 O O . ALA A 1 86 ? 12.524 -7.783 -13.296 1.00 73.56 86 ALA A O 1
ATOM 681 N N . GLN A 1 87 ? 11.922 -7.648 -15.447 1.00 72.94 87 GLN A N 1
ATOM 682 C CA . GLN A 1 87 ? 11.383 -6.292 -15.312 1.00 72.94 87 GLN A CA 1
ATOM 683 C C . GLN A 1 87 ? 10.125 -6.259 -14.440 1.00 72.94 87 GLN A C 1
ATOM 685 O O . GLN A 1 87 ? 10.010 -5.383 -13.586 1.00 72.94 87 GLN A O 1
ATOM 690 N N . ARG A 1 88 ? 9.189 -7.198 -14.621 1.00 74.44 88 ARG A N 1
ATOM 691 C CA . ARG A 1 88 ? 7.947 -7.247 -13.826 1.00 74.44 88 ARG A CA 1
ATOM 692 C C . ARG A 1 88 ? 8.227 -7.477 -12.345 1.00 74.44 88 ARG A C 1
ATOM 694 O O . ARG A 1 88 ? 7.667 -6.768 -11.518 1.00 74.44 88 ARG A O 1
ATOM 701 N N . GLU A 1 89 ? 9.120 -8.409 -12.030 1.00 74.12 89 GLU A N 1
ATOM 702 C CA . GLU A 1 89 ? 9.588 -8.676 -10.665 1.00 74.12 89 GLU A CA 1
ATOM 703 C C . GLU A 1 89 ? 10.222 -7.432 -10.025 1.00 74.12 89 GLU A C 1
ATOM 705 O O . GLU A 1 89 ? 9.928 -7.098 -8.878 1.00 74.12 89 GLU A O 1
ATOM 710 N N . LEU A 1 90 ? 11.044 -6.697 -10.781 1.00 73.19 90 LEU A N 1
ATOM 711 C CA . LEU A 1 90 ? 11.683 -5.476 -10.293 1.00 73.19 90 LEU A CA 1
ATOM 712 C C . LEU A 1 90 ? 10.658 -4.373 -9.989 1.00 73.19 90 LEU A C 1
ATOM 714 O O . LEU A 1 90 ? 10.725 -3.755 -8.928 1.00 73.19 90 LEU A O 1
ATOM 718 N N . PHE A 1 91 ? 9.689 -4.154 -10.882 1.00 78.50 91 PHE A N 1
ATOM 719 C CA . PHE A 1 91 ? 8.622 -3.172 -10.660 1.00 78.50 91 PHE A CA 1
ATOM 720 C C . PHE A 1 91 ? 7.676 -3.575 -9.522 1.00 78.50 91 PHE A C 1
ATOM 722 O O . PHE A 1 91 ? 7.155 -2.706 -8.835 1.00 78.50 91 PHE A O 1
ATOM 729 N N . ALA A 1 92 ? 7.496 -4.873 -9.271 1.00 88.38 92 ALA A N 1
ATOM 730 C CA . ALA A 1 92 ? 6.650 -5.376 -8.192 1.00 88.38 92 ALA A CA 1
ATOM 731 C C . ALA A 1 92 ? 7.347 -5.426 -6.819 1.00 88.38 92 ALA A C 1
ATOM 733 O O . ALA A 1 92 ? 6.697 -5.754 -5.829 1.00 88.38 92 ALA A O 1
ATOM 734 N N . CYS A 1 93 ? 8.646 -5.115 -6.715 1.00 91.81 93 CYS A N 1
ATOM 735 C CA . CYS A 1 93 ? 9.404 -5.286 -5.468 1.00 91.81 93 CYS A CA 1
ATOM 736 C C . CYS A 1 93 ? 8.796 -4.518 -4.283 1.00 91.81 93 CYS A C 1
ATOM 738 O O . CYS A 1 93 ? 8.578 -5.103 -3.218 1.00 91.81 93 CYS A O 1
ATOM 740 N N . ASN A 1 94 ? 8.487 -3.225 -4.465 1.00 94.69 94 ASN A N 1
ATOM 741 C CA . ASN A 1 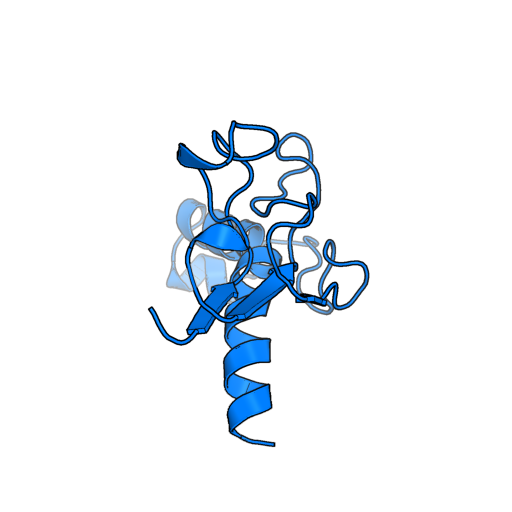94 ? 7.840 -2.420 -3.422 1.00 94.69 94 ASN A CA 1
ATOM 742 C C . ASN A 1 94 ? 6.470 -3.005 -3.062 1.00 94.69 94 ASN A C 1
ATOM 744 O O . ASN A 1 94 ? 6.162 -3.147 -1.882 1.00 94.69 94 ASN A O 1
ATOM 748 N N . HIS A 1 95 ? 5.695 -3.419 -4.067 1.00 95.69 95 HIS A N 1
ATOM 749 C CA . HIS A 1 95 ? 4.359 -3.987 -3.894 1.00 95.69 95 HIS A CA 1
ATOM 750 C C . HIS A 1 95 ? 4.382 -5.294 -3.084 1.00 95.69 95 HIS A C 1
ATOM 752 O O . HIS A 1 95 ? 3.636 -5.479 -2.125 1.00 95.69 95 HIS A O 1
ATOM 758 N N . HIS A 1 96 ? 5.327 -6.188 -3.386 1.00 94.81 96 HIS A N 1
ATOM 759 C CA . HIS A 1 96 ? 5.507 -7.452 -2.671 1.00 94.81 96 HIS A CA 1
ATOM 760 C C . HIS A 1 96 ? 6.030 -7.276 -1.239 1.00 94.81 96 HIS A C 1
ATOM 762 O O . HIS A 1 96 ? 5.899 -8.194 -0.423 1.00 94.81 96 HIS A O 1
ATOM 768 N N . ARG A 1 97 ? 6.606 -6.120 -0.883 1.00 96.69 97 ARG A N 1
ATOM 769 C CA . ARG A 1 97 ? 7.175 -5.908 0.455 1.00 96.69 97 ARG A CA 1
ATOM 770 C C . ARG A 1 97 ? 6.131 -6.024 1.568 1.00 96.69 97 ARG A C 1
ATOM 772 O O . ARG A 1 97 ? 6.472 -6.547 2.630 1.00 96.69 97 ARG A O 1
ATOM 779 N N . ALA A 1 98 ? 4.874 -5.651 1.323 1.00 98.06 98 ALA A N 1
ATOM 780 C CA . ALA A 1 98 ? 3.792 -5.834 2.292 1.00 98.06 98 ALA A CA 1
ATOM 781 C C . ALA A 1 98 ? 3.629 -7.300 2.736 1.00 98.06 98 ALA A C 1
ATOM 783 O O . ALA A 1 98 ? 3.409 -7.563 3.919 1.00 98.06 98 ALA A O 1
ATOM 784 N N . ILE A 1 99 ? 3.818 -8.264 1.825 1.00 97.44 99 ILE A N 1
ATOM 785 C CA . ILE A 1 99 ? 3.761 -9.702 2.135 1.00 97.44 99 ILE A CA 1
ATOM 786 C C . ILE A 1 99 ? 4.901 -10.094 3.074 1.00 97.44 99 ILE A C 1
ATOM 788 O O . ILE A 1 99 ? 4.677 -10.783 4.069 1.00 97.44 99 ILE A O 1
ATOM 792 N N . TYR A 1 100 ? 6.121 -9.640 2.785 1.00 96.69 100 TYR A N 1
ATOM 793 C CA . TYR A 1 100 ? 7.287 -9.963 3.604 1.00 96.69 100 TYR A CA 1
ATOM 794 C C . TYR A 1 100 ? 7.175 -9.389 5.017 1.00 96.69 100 TYR A C 1
ATOM 796 O O . TYR A 1 100 ? 7.420 -10.119 5.974 1.00 96.69 100 TYR A O 1
ATOM 804 N N . TYR A 1 101 ? 6.731 -8.136 5.162 1.00 97.88 101 TYR A N 1
ATOM 805 C CA . TYR A 1 101 ? 6.492 -7.547 6.483 1.00 97.88 101 TYR A CA 1
ATOM 806 C C . TYR A 1 101 ? 5.400 -8.279 7.256 1.00 97.88 101 TYR A C 1
ATOM 808 O O . TYR A 1 101 ? 5.563 -8.531 8.447 1.00 97.88 101 TYR A O 1
ATOM 816 N N . PHE A 1 102 ? 4.316 -8.675 6.586 1.00 98.19 102 PHE A N 1
ATOM 817 C CA . PHE A 1 102 ? 3.261 -9.453 7.226 1.00 98.19 102 PHE A CA 1
ATOM 818 C C . PHE A 1 102 ? 3.774 -10.804 7.741 1.00 98.19 102 PHE A C 1
A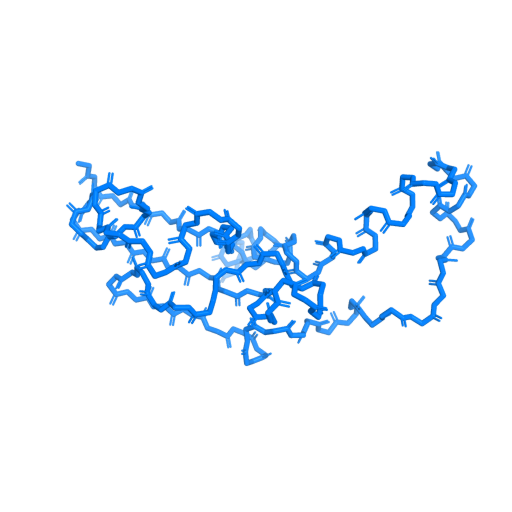TOM 820 O O . PHE A 1 102 ? 3.481 -11.180 8.873 1.00 98.19 102 PHE A O 1
ATOM 827 N N . ILE A 1 103 ? 4.567 -11.525 6.941 1.00 98.00 103 ILE A N 1
ATOM 828 C CA . ILE A 1 103 ? 5.163 -12.805 7.349 1.00 98.00 103 ILE A CA 1
ATOM 829 C C . ILE A 1 103 ? 6.142 -12.604 8.512 1.00 98.00 103 ILE A C 1
ATOM 831 O O . ILE A 1 103 ? 6.088 -13.346 9.490 1.00 98.00 103 ILE A O 1
ATOM 835 N N . GLU A 1 104 ? 7.022 -11.607 8.431 1.00 97.12 104 GLU A N 1
ATOM 836 C CA . GLU A 1 104 ? 8.023 -11.332 9.466 1.00 97.12 104 GLU A CA 1
ATOM 837 C C . GLU A 1 104 ? 7.382 -10.967 10.811 1.00 97.12 104 GLU A C 1
ATOM 839 O O . GLU A 1 104 ? 7.841 -11.448 11.846 1.00 97.12 104 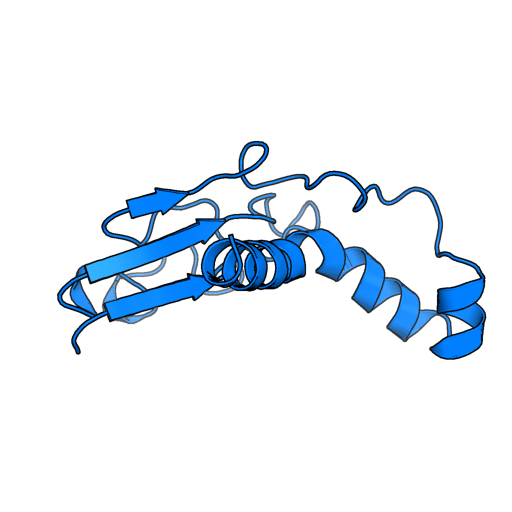GLU A O 1
ATOM 844 N N . ALA A 1 105 ? 6.283 -10.207 10.792 1.00 96.00 105 ALA A N 1
ATOM 845 C CA . ALA A 1 105 ? 5.510 -9.834 11.978 1.00 96.00 105 ALA A CA 1
ATOM 846 C C . ALA A 1 105 ? 4.747 -11.005 12.627 1.00 96.00 105 ALA A C 1
ATOM 848 O O . ALA A 1 105 ? 4.255 -10.879 13.744 1.00 96.00 105 ALA A O 1
ATOM 849 N N . VAL A 1 106 ? 4.600 -12.140 11.934 1.00 95.81 106 VAL A N 1
ATOM 850 C CA . VAL A 1 106 ? 4.068 -13.379 12.530 1.00 95.81 106 VAL A CA 1
ATOM 851 C C . VAL A 1 106 ? 5.172 -14.168 13.237 1.00 95.81 106 VAL A C 1
ATOM 853 O O . VAL A 1 106 ? 4.890 -14.929 14.163 1.00 95.81 106 VAL A O 1
ATOM 856 N N . LEU A 1 107 ? 6.419 -14.025 12.785 1.00 95.81 107 LEU A N 1
ATOM 857 C CA . LEU A 1 107 ? 7.556 -14.809 13.263 1.00 95.81 107 LEU A CA 1
ATOM 858 C C . LEU A 1 107 ? 8.331 -14.141 14.408 1.00 95.81 107 LEU A C 1
ATOM 860 O O . LEU A 1 107 ? 9.038 -14.850 15.125 1.00 95.81 107 LEU A O 1
ATOM 864 N N . ASN A 1 108 ? 8.203 -12.823 14.578 1.00 90.25 108 ASN A N 1
ATOM 865 C CA . ASN A 1 108 ? 8.868 -12.023 15.614 1.00 90.25 108 ASN A CA 1
ATOM 866 C C . ASN A 1 108 ? 7.851 -11.261 16.466 1.00 90.25 108 ASN A C 1
ATOM 868 O O . ASN A 1 108 ? 8.156 -11.037 17.659 1.00 90.25 108 ASN A O 1
#

Organism: NCBI:txid39272

Secondary structure (DSSP, 8-state):
--EEEEES-B-TTTTT--GGGS--GGGSSEEEEE-S--S-GGGT--B--S--SSEEE-GGGGT--TT---SS--HHHHHHHHHHHHHHHHHTHHHHHHHHHHHHHHH-

Sequence (108 aa):
MGRITGLDPAEPYFQYMPEHVRLDPTDAKFVDIIHTDGRTFLLLGLGMIQPCGHVDFYPNDGKEQPGCEITEIPMNLLHSHGYEEAQRELFACNHHRAIYYFIEAVLN

Radius of gyration: 15.01 Å; chains: 1; bounding box: 40×24×35 Å

Foldseek 3Di:
DAEAEAQQFFDPPEAPDDCVRGAAQVPHPFYEYEAQACDPVVVLGGGNPDDHGPYYHCVVNSRHDPPLDPDDQPVVLCVPPNDPVSVVCSSCVRSCVSVVVVVVVVVD

pLDDT: mean 90.78, std 10.23, range [63.56, 98.88]